Protein AF-A0A1F2U521-F1 (afdb_monomer)

Nearest PDB structures (foldseek):
  1t6a-assembly1_A  TM=4.189E-01  e=3.186E+00  Geobacillus stearothermophilus
  5tik-assembly3_C  TM=4.022E-01  e=2.322E+00  Plasmodium falciparum 3D7
  4c8s-assembly1_B  TM=4.760E-01  e=3.852E+00  Saccharomyces cerevisiae
  7pi3-assembly2_H  TM=3.716E-01  e=5.286E+00  Plasmodium falciparum 3D7

Mean predicted aligned error: 13.32 Å

Solvent-accessible surface area (backbone atoms only — not comparable to full-atom values): 5139 Å² total; per-residue (Å²): 113,74,66,64,52,50,52,51,51,52,51,52,53,50,53,52,53,51,53,52,52,52,55,54,60,55,58,77,74,62,66,66,67,44,79,50,80,78,42,73,54,71,61,99,51,45,32,38,38,29,47,26,29,44,80,92,45,80,34,66,46,52,28,35,55,54,97,91,39,81,42,80,66,79,71,97,63,83,82,76,80,81,81,128

Radius of gyration: 24.06 Å; Cα contacts (8 Å, |Δi|>4): 85; chains: 1; bounding box: 56×17×64 Å

Foldseek 3Di:
DVVVVVVVVVVVVVVVVVVVVVVVVVVVPPQDWAADDFDWADDPFKTWTFGTDRVPRTDTFIWTQDPNDTDTDDDPDDPDPPDD

Structure (mmCIF, N/CA/C/O backbone):
data_AF-A0A1F2U521-F1
#
_entry.id   AF-A0A1F2U521-F1
#
loop_
_atom_site.group_PDB
_atom_site.id
_atom_site.type_symbol
_atom_site.label_atom_id
_atom_site.label_alt_id
_atom_site.label_comp_id
_atom_site.label_asym_id
_atom_site.label_entity_id
_atom_site.label_seq_id
_atom_site.pdbx_PDB_ins_code
_atom_site.Cartn_x
_atom_site.Cartn_y
_atom_site.Cartn_z
_atom_site.occupancy
_atom_site.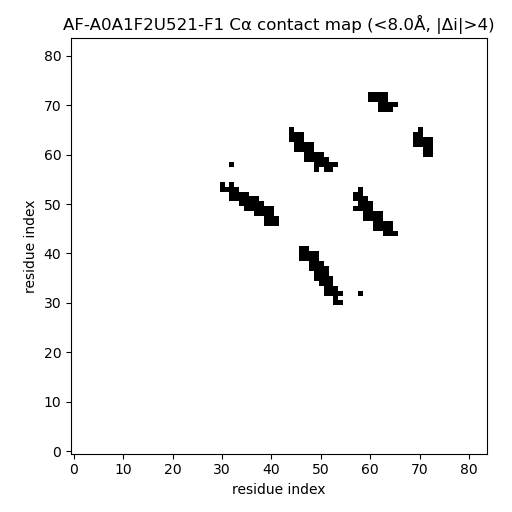B_iso_or_equiv
_atom_site.auth_seq_id
_atom_site.auth_comp_id
_atom_site.auth_asym_id
_atom_site.auth_atom_id
_atom_site.pdbx_PDB_model_num
ATOM 1 N N . MET A 1 1 ? 41.388 -2.303 -44.957 1.00 59.31 1 MET A N 1
ATOM 2 C CA . MET A 1 1 ? 40.121 -1.553 -44.750 1.00 59.31 1 MET A CA 1
ATOM 3 C C . MET A 1 1 ? 38.938 -2.425 -44.303 1.00 59.31 1 MET A C 1
ATOM 5 O O . MET A 1 1 ? 38.216 -1.997 -43.415 1.00 59.31 1 MET A O 1
ATOM 9 N N . LYS A 1 2 ? 38.743 -3.652 -44.823 1.00 58.69 2 LYS A N 1
ATOM 10 C CA . LYS A 1 2 ? 37.599 -4.523 -44.452 1.00 58.69 2 LYS A CA 1
ATOM 11 C C . LYS A 1 2 ? 37.535 -4.942 -42.968 1.00 58.69 2 LYS A C 1
ATOM 13 O O . LYS A 1 2 ? 36.444 -5.115 -42.444 1.00 58.69 2 LYS A O 1
ATOM 18 N N . LEU A 1 3 ? 38.677 -5.092 -42.287 1.00 64.06 3 LEU A N 1
ATOM 19 C CA . LEU A 1 3 ? 38.721 -5.516 -40.878 1.00 64.06 3 LEU A CA 1
ATOM 20 C C . LEU A 1 3 ? 38.308 -4.384 -39.916 1.00 64.06 3 LEU A C 1
ATOM 22 O O . LEU A 1 3 ? 37.450 -4.586 -39.068 1.00 64.06 3 LEU A O 1
ATOM 26 N N . ALA A 1 4 ? 38.823 -3.166 -40.124 1.00 68.19 4 ALA A N 1
ATOM 27 C CA . ALA A 1 4 ? 38.442 -1.979 -39.350 1.00 68.19 4 ALA A CA 1
ATOM 28 C C . ALA A 1 4 ? 36.947 -1.637 -39.494 1.00 68.19 4 ALA A C 1
ATOM 30 O O . ALA A 1 4 ? 36.292 -1.304 -38.513 1.00 68.19 4 ALA A O 1
ATOM 31 N N . PHE A 1 5 ? 36.390 -1.802 -40.699 1.00 74.56 5 PHE A N 1
ATOM 32 C CA . PHE A 1 5 ? 34.963 -1.596 -40.960 1.00 74.56 5 PHE A CA 1
ATOM 33 C C . PHE A 1 5 ? 34.073 -2.609 -40.222 1.00 74.56 5 PHE A C 1
ATOM 35 O O . PHE A 1 5 ? 33.031 -2.241 -39.686 1.00 74.56 5 PHE A O 1
ATOM 42 N N . ARG A 1 6 ? 34.508 -3.874 -40.123 1.00 73.12 6 ARG A N 1
ATOM 43 C CA . ARG A 1 6 ? 33.802 -4.903 -39.341 1.00 73.12 6 ARG A CA 1
ATOM 44 C C . ARG A 1 6 ? 33.806 -4.581 -37.848 1.00 73.12 6 ARG A C 1
ATOM 46 O O . ARG A 1 6 ? 32.761 -4.689 -37.226 1.00 73.12 6 ARG A O 1
ATOM 53 N N . HIS A 1 7 ? 34.931 -4.134 -37.288 1.00 78.06 7 HIS A N 1
ATOM 54 C CA . HIS A 1 7 ? 34.993 -3.737 -35.876 1.00 78.06 7 HIS A CA 1
ATOM 55 C C . HIS A 1 7 ? 34.159 -2.484 -35.571 1.00 78.06 7 HIS A C 1
ATOM 57 O O . HIS A 1 7 ? 33.517 -2.429 -34.525 1.00 78.06 7 HIS A O 1
ATOM 63 N N . LEU A 1 8 ? 34.102 -1.523 -36.499 1.00 83.88 8 LEU A N 1
ATOM 64 C CA . LEU A 1 8 ? 33.218 -0.354 -36.412 1.00 83.88 8 LEU A CA 1
ATOM 65 C C . LEU A 1 8 ? 31.736 -0.750 -36.405 1.00 83.88 8 LEU A C 1
ATOM 67 O O . LEU A 1 8 ? 30.977 -0.264 -35.570 1.00 83.88 8 LEU A O 1
ATOM 71 N N . LEU A 1 9 ? 31.337 -1.670 -37.286 1.00 84.94 9 LEU A N 1
ATOM 72 C CA . LEU A 1 9 ? 29.979 -2.219 -37.320 1.00 84.94 9 LEU A CA 1
ATOM 73 C C . LEU A 1 9 ? 29.625 -2.945 -36.020 1.00 84.94 9 LEU A C 1
ATOM 75 O O . LEU A 1 9 ? 28.575 -2.679 -35.438 1.00 84.94 9 LEU A O 1
ATOM 79 N N . THR A 1 10 ? 30.506 -3.820 -35.530 1.00 86.19 10 THR A N 1
ATOM 80 C CA . THR A 1 10 ? 30.267 -4.553 -34.280 1.00 86.19 10 THR A CA 1
ATOM 81 C C . THR A 1 10 ? 30.173 -3.606 -33.085 1.00 86.19 10 THR A C 1
ATOM 83 O O . THR A 1 10 ? 29.270 -3.753 -32.264 1.00 86.19 10 THR A O 1
ATOM 86 N N . GLY A 1 11 ? 31.057 -2.607 -33.004 1.00 90.31 11 GLY A N 1
ATOM 87 C CA . GLY A 1 11 ? 31.023 -1.593 -31.950 1.00 90.31 11 GLY A CA 1
ATOM 88 C C . GLY A 1 11 ? 29.736 -0.768 -31.981 1.00 90.31 11 GLY A C 1
ATOM 89 O O . GLY A 1 11 ? 29.107 -0.579 -30.943 1.00 90.31 11 GLY A O 1
ATOM 90 N N . GLY A 1 12 ? 29.294 -0.351 -33.171 1.00 91.62 12 GLY A N 1
ATOM 91 C CA . GLY A 1 12 ? 28.037 0.380 -33.343 1.00 91.62 12 GLY A CA 1
ATOM 92 C C . GLY A 1 12 ? 26.820 -0.421 -32.877 1.00 91.62 12 GLY A C 1
ATOM 93 O O . GLY A 1 12 ? 26.013 0.084 -32.098 1.00 91.62 12 GLY A O 1
ATOM 94 N N . VAL A 1 13 ? 26.718 -1.691 -33.281 1.00 93.38 13 VAL A N 1
ATOM 95 C CA . VAL A 1 13 ? 25.630 -2.584 -32.842 1.00 93.38 13 VAL A CA 1
ATOM 96 C C . VAL A 1 13 ? 25.653 -2.782 -31.326 1.00 93.38 13 VAL A C 1
ATOM 98 O O . VAL A 1 13 ? 24.602 -2.758 -30.688 1.00 93.38 13 VAL A O 1
ATOM 101 N N . PHE A 1 14 ? 26.838 -2.927 -30.731 1.00 93.06 14 PHE A N 1
ATOM 102 C CA . PHE A 1 14 ? 26.978 -3.118 -29.289 1.00 93.06 14 PHE A CA 1
ATOM 103 C C . PHE A 1 14 ? 26.525 -1.888 -28.491 1.00 93.06 14 PHE A C 1
ATOM 105 O O . PHE A 1 14 ? 25.812 -2.022 -27.498 1.00 93.06 14 PHE A O 1
ATOM 112 N N . ILE A 1 15 ? 26.872 -0.683 -28.953 1.00 93.44 15 ILE A N 1
ATOM 113 C CA . ILE A 1 15 ? 26.427 0.571 -28.330 1.00 93.44 15 ILE A CA 1
ATOM 114 C C . ILE A 1 15 ? 24.904 0.711 -28.426 1.00 93.44 15 ILE A C 1
ATOM 116 O O . ILE A 1 15 ? 24.257 1.039 -27.433 1.00 93.44 15 ILE A O 1
ATOM 120 N N . ILE A 1 16 ? 24.315 0.413 -29.587 1.00 93.38 16 ILE A N 1
ATOM 121 C CA . ILE A 1 16 ? 22.856 0.458 -29.767 1.00 93.38 16 ILE A CA 1
ATOM 122 C C . ILE A 1 16 ? 22.162 -0.542 -28.830 1.00 93.38 16 ILE A C 1
ATOM 124 O O . ILE A 1 16 ? 21.170 -0.194 -28.192 1.00 93.38 16 ILE A O 1
ATOM 128 N N . ALA A 1 17 ? 22.703 -1.755 -28.689 1.00 91.50 17 ALA A N 1
ATOM 129 C CA . ALA A 1 17 ? 22.164 -2.762 -27.777 1.00 91.50 17 ALA A CA 1
ATOM 130 C C . ALA A 1 17 ? 22.239 -2.319 -26.304 1.00 91.50 17 ALA A C 1
ATOM 132 O O . ALA A 1 17 ? 21.269 -2.488 -25.564 1.00 91.50 17 ALA A O 1
ATOM 133 N N . LEU A 1 18 ? 23.351 -1.702 -25.887 1.00 90.38 18 LEU A N 1
ATOM 134 C CA . LEU A 1 18 ? 23.498 -1.147 -24.537 1.00 90.38 18 LEU A CA 1
ATOM 135 C C . LEU A 1 18 ? 22.496 -0.019 -24.265 1.00 90.38 18 LEU A C 1
ATOM 137 O O . LEU A 1 18 ? 21.880 0.007 -23.200 1.00 90.38 18 LEU A O 1
ATOM 141 N N . LEU A 1 19 ? 22.294 0.882 -25.228 1.00 90.12 19 LEU A N 1
ATOM 142 C CA . LEU A 1 19 ? 21.317 1.967 -25.106 1.00 90.12 19 LEU A CA 1
ATOM 143 C C . LEU A 1 19 ? 19.881 1.434 -25.022 1.00 90.12 19 LEU A C 1
ATOM 145 O O . LEU A 1 19 ? 19.103 1.911 -24.197 1.00 90.12 19 LEU A O 1
ATOM 149 N N . ALA A 1 20 ? 19.541 0.416 -25.815 1.00 86.94 20 ALA A N 1
ATOM 150 C CA . ALA A 1 20 ? 18.230 -0.227 -25.760 1.00 86.94 20 ALA A CA 1
ATOM 151 C C . ALA A 1 20 ? 17.980 -0.916 -24.406 1.00 86.94 20 ALA A C 1
ATOM 153 O O . ALA A 1 20 ? 16.906 -0.762 -23.822 1.00 86.94 20 ALA A O 1
ATOM 154 N N . ALA A 1 21 ? 18.980 -1.623 -23.868 1.00 84.00 21 ALA A N 1
ATOM 155 C CA . ALA A 1 21 ? 18.890 -2.264 -22.556 1.00 84.00 21 ALA A CA 1
ATOM 156 C C . ALA A 1 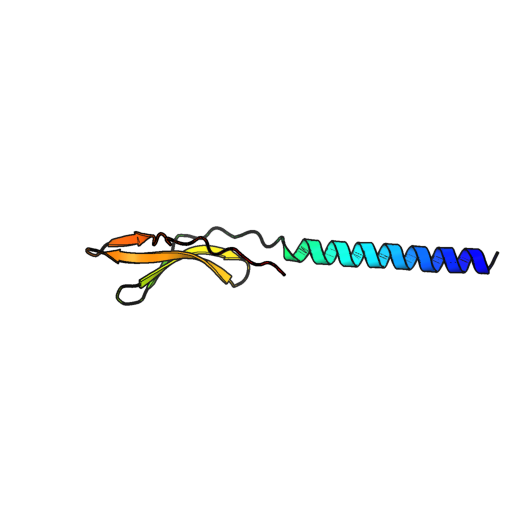21 ? 18.742 -1.238 -21.419 1.00 84.00 21 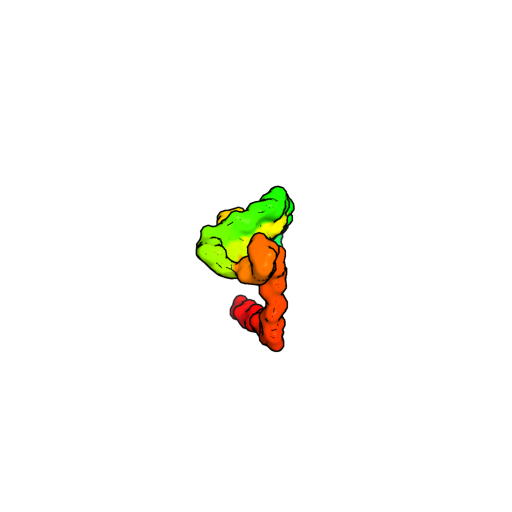ALA A C 1
ATOM 158 O O . ALA A 1 21 ? 17.906 -1.414 -20.529 1.00 84.00 21 ALA A O 1
ATOM 159 N N . ALA A 1 22 ? 19.503 -0.141 -21.473 1.00 81.06 22 ALA A N 1
ATOM 160 C CA . ALA A 1 22 ? 19.390 0.948 -20.508 1.00 81.06 22 ALA A CA 1
ATOM 161 C C . ALA A 1 22 ? 17.998 1.599 -20.559 1.00 81.06 22 ALA A C 1
ATOM 163 O O . ALA A 1 22 ? 17.356 1.751 -19.519 1.00 81.06 22 ALA A O 1
ATOM 164 N N . ALA A 1 23 ? 17.490 1.914 -21.756 1.00 80.00 23 ALA A N 1
ATOM 165 C CA . ALA A 1 23 ? 16.159 2.491 -21.937 1.00 80.00 23 ALA A CA 1
ATOM 166 C C . ALA A 1 23 ? 15.049 1.586 -21.374 1.00 80.00 23 ALA A C 1
ATOM 168 O O . ALA A 1 23 ? 14.142 2.077 -20.702 1.00 80.00 23 ALA A O 1
ATOM 169 N N . TRP A 1 24 ? 15.146 0.266 -21.567 1.00 75.00 24 TRP A N 1
ATOM 170 C CA . TRP A 1 24 ? 14.181 -0.685 -21.011 1.00 75.00 24 TRP A CA 1
ATOM 171 C C . TRP A 1 24 ? 14.192 -0.694 -19.476 1.00 75.00 24 TRP A C 1
ATOM 173 O O . TRP A 1 24 ? 13.131 -0.654 -18.849 1.00 75.00 24 TRP A O 1
ATOM 183 N N . GLY A 1 25 ? 15.378 -0.671 -18.859 1.00 67.69 25 GLY A N 1
ATOM 184 C CA . GLY A 1 25 ? 15.523 -0.598 -17.401 1.00 67.69 25 GLY A CA 1
ATOM 185 C C . GLY A 1 25 ? 14.881 0.656 -16.795 1.00 67.69 25 GLY A C 1
ATOM 186 O O . GLY A 1 25 ? 14.222 0.572 -15.759 1.00 67.69 25 GLY A O 1
ATOM 187 N N . TYR A 1 26 ? 14.976 1.805 -17.476 1.00 62.16 26 TYR A N 1
ATOM 188 C CA . TYR A 1 26 ? 14.330 3.044 -17.021 1.00 62.16 26 TYR A CA 1
ATOM 189 C C . TYR A 1 26 ? 12.796 2.954 -17.001 1.00 62.16 26 TYR A C 1
ATOM 191 O O . TYR A 1 26 ? 12.167 3.525 -16.110 1.00 62.16 26 TYR A O 1
ATOM 199 N N . THR A 1 27 ? 12.171 2.205 -17.917 1.00 58.09 27 THR A N 1
ATOM 200 C CA . THR A 1 27 ? 10.696 2.093 -17.961 1.00 58.09 27 THR A CA 1
ATOM 201 C C . THR A 1 27 ? 10.103 1.355 -16.761 1.00 58.09 27 THR A C 1
ATOM 203 O O . THR A 1 27 ? 8.978 1.643 -16.355 1.00 58.09 27 THR A O 1
ATOM 206 N N . GLN A 1 28 ? 10.871 0.465 -16.125 1.00 60.91 28 GLN A N 1
ATOM 207 C CA . GLN A 1 28 ? 10.404 -0.315 -14.975 1.00 60.91 28 GLN A CA 1
ATOM 208 C C . GLN A 1 28 ? 10.219 0.535 -13.703 1.00 60.91 28 GLN A C 1
ATOM 210 O O . GLN A 1 28 ? 9.460 0.156 -12.811 1.00 60.91 28 GLN A O 1
ATOM 215 N N . GLY A 1 29 ? 10.869 1.701 -13.615 1.00 55.28 29 GLY A N 1
ATOM 216 C CA . GLY A 1 29 ? 10.757 2.621 -12.477 1.00 55.28 29 GLY A CA 1
ATOM 217 C C . GLY A 1 29 ? 9.698 3.719 -12.630 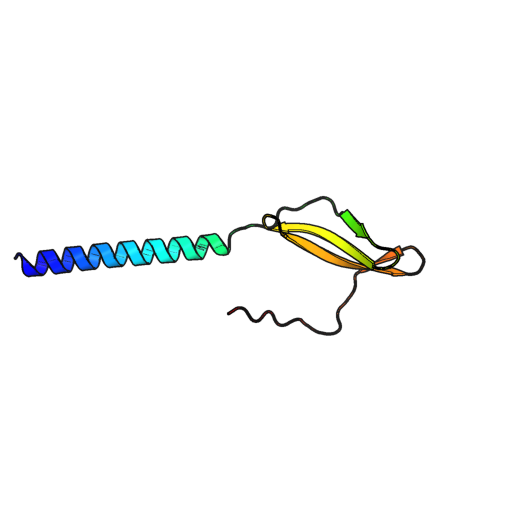1.00 55.28 29 GLY A C 1
ATOM 218 O O . GLY A 1 29 ? 9.407 4.410 -11.655 1.00 55.28 29 GLY A O 1
ATOM 219 N N . LEU A 1 30 ? 9.121 3.894 -13.824 1.00 56.31 30 LEU A N 1
ATOM 220 C CA . LEU A 1 30 ? 8.360 5.096 -14.196 1.00 56.31 30 LEU A CA 1
ATOM 221 C C . LEU A 1 30 ? 6.836 4.973 -14.059 1.00 56.31 30 LEU A C 1
ATOM 223 O O . LEU A 1 30 ? 6.116 5.884 -14.466 1.00 56.31 30 LEU A O 1
ATOM 227 N N . VAL A 1 31 ? 6.310 3.895 -13.469 1.00 62.31 31 VAL A N 1
ATOM 228 C CA . VAL A 1 31 ? 4.865 3.819 -13.195 1.00 62.31 31 VAL A CA 1
ATOM 229 C C . VAL A 1 31 ? 4.544 4.727 -12.007 1.00 62.31 31 VAL A C 1
ATOM 231 O O . VAL A 1 31 ? 4.619 4.323 -10.842 1.00 62.31 31 VAL A O 1
ATOM 234 N N . ALA A 1 32 ? 4.234 5.984 -12.321 1.00 65.56 32 ALA A N 1
ATOM 235 C CA . ALA A 1 32 ? 3.782 6.980 -11.366 1.00 65.56 32 ALA A CA 1
ATOM 236 C C . ALA A 1 32 ? 2.525 6.475 -10.644 1.00 65.56 32 ALA A C 1
ATOM 238 O O . ALA A 1 32 ? 1.607 5.939 -11.268 1.00 65.56 32 ALA A O 1
ATOM 239 N N . THR A 1 33 ? 2.497 6.627 -9.319 1.00 71.81 33 THR A N 1
ATOM 240 C CA . THR A 1 33 ? 1.309 6.297 -8.531 1.00 71.81 33 THR A CA 1
ATOM 241 C C . THR A 1 33 ? 0.199 7.272 -8.908 1.00 71.81 33 THR A C 1
ATOM 243 O O . THR A 1 33 ? 0.366 8.479 -8.741 1.00 71.81 33 THR A O 1
ATOM 246 N N . GLN A 1 34 ? -0.924 6.760 -9.406 1.00 80.25 34 GLN A N 1
ATOM 247 C CA . 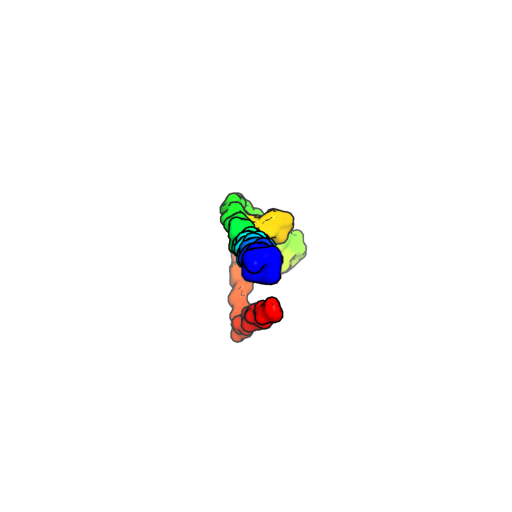GLN A 1 34 ? -2.096 7.588 -9.675 1.00 80.25 34 GLN A CA 1
ATOM 248 C C . GLN A 1 34 ? -2.852 7.822 -8.361 1.00 80.25 34 GLN A C 1
ATOM 250 O O . GLN A 1 34 ? -3.169 6.833 -7.689 1.00 80.25 34 GLN A O 1
ATOM 255 N N . PRO A 1 35 ? -3.117 9.084 -7.971 1.00 79.25 35 PRO A N 1
ATOM 256 C CA . PRO A 1 35 ? -3.955 9.388 -6.820 1.00 79.25 35 PRO A CA 1
ATOM 257 C C . PRO A 1 35 ? -5.375 8.891 -7.069 1.00 79.25 35 PRO A C 1
ATOM 259 O O . PRO A 1 35 ? -5.896 9.018 -8.177 1.00 79.25 35 PRO A O 1
ATOM 262 N N . ILE A 1 36 ? -6.008 8.359 -6.033 1.00 82.06 36 ILE A N 1
ATOM 263 C CA . ILE A 1 36 ? -7.427 8.003 -6.062 1.00 82.06 36 ILE A CA 1
ATOM 264 C C . ILE A 1 36 ? -8.114 8.563 -4.822 1.00 82.06 36 ILE A C 1
ATOM 266 O O . ILE A 1 36 ? -7.452 8.923 -3.846 1.00 82.06 36 ILE A O 1
ATOM 270 N N . GLU A 1 37 ? -9.443 8.584 -4.835 1.00 84.00 37 GLU A N 1
ATOM 271 C CA . GLU A 1 37 ? -10.205 8.897 -3.633 1.00 84.00 37 GLU A CA 1
ATOM 272 C C . GLU A 1 37 ? -10.001 7.801 -2.567 1.00 84.00 37 GLU A C 1
ATOM 274 O O . GLU A 1 37 ? -10.146 6.609 -2.882 1.00 84.00 37 GLU A O 1
ATOM 279 N N . PRO A 1 38 ? -9.647 8.169 -1.319 1.00 78.44 38 PRO A N 1
ATOM 280 C CA . PRO A 1 38 ? -9.348 7.202 -0.277 1.00 78.44 38 PRO A CA 1
ATOM 281 C C . PRO A 1 38 ? -10.492 6.217 -0.051 1.00 78.44 38 PRO A C 1
ATOM 283 O O . PRO A 1 38 ? -11.565 6.582 0.420 1.00 78.44 38 PRO A O 1
ATOM 286 N N . THR A 1 39 ? -10.243 4.944 -0.346 1.00 77.94 39 THR A N 1
ATOM 287 C CA . THR A 1 39 ? -11.238 3.875 -0.188 1.00 77.94 39 THR A CA 1
ATOM 288 C C . THR A 1 39 ? -10.715 2.834 0.791 1.00 77.94 39 THR A C 1
ATOM 290 O O . THR A 1 39 ? -9.588 2.356 0.650 1.00 77.94 39 THR A O 1
ATOM 293 N N . VAL A 1 40 ? -11.522 2.479 1.794 1.00 77.44 40 VA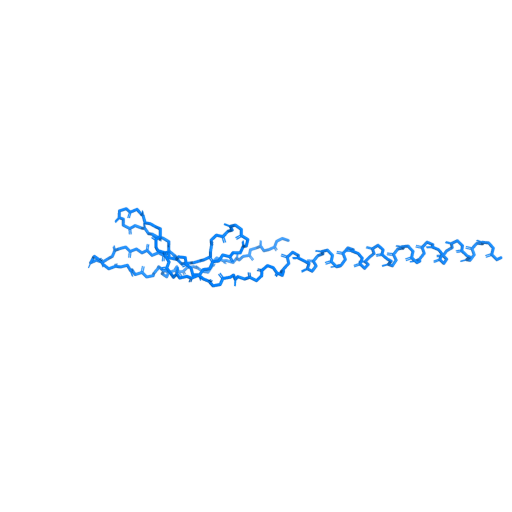L A N 1
ATOM 294 C CA . VAL A 1 40 ? -11.184 1.430 2.767 1.00 77.44 40 VAL A CA 1
ATOM 295 C C . VAL A 1 40 ? -11.748 0.094 2.289 1.00 77.44 40 VAL A C 1
ATOM 297 O O . VAL A 1 40 ? -12.959 -0.063 2.165 1.00 77.44 40 VAL A O 1
ATOM 300 N N . LEU A 1 41 ? -10.869 -0.878 2.053 1.00 74.50 41 LEU A N 1
ATOM 301 C CA . LEU A 1 41 ? -11.224 -2.281 1.831 1.00 74.50 41 LEU A CA 1
ATOM 302 C C . LEU A 1 41 ? -11.206 -2.988 3.195 1.00 74.50 41 LEU A C 1
ATOM 304 O O . LEU A 1 41 ? -10.136 -3.065 3.793 1.00 74.50 41 LEU A O 1
ATOM 308 N N . SER A 1 42 ? -12.344 -3.447 3.728 1.00 74.19 42 SER A N 1
ATOM 309 C CA . SER A 1 42 ? -12.453 -3.897 5.134 1.00 74.19 42 SER A CA 1
ATOM 310 C C . SER A 1 42 ? -12.959 -5.332 5.331 1.00 74.19 42 SER A C 1
ATOM 312 O O . SER A 1 42 ? -13.838 -5.793 4.606 1.00 74.19 42 SER A O 1
ATOM 314 N N . GLY A 1 43 ? -12.453 -5.986 6.384 1.00 72.88 43 GLY A N 1
ATOM 315 C CA . GLY A 1 43 ? -13.097 -7.073 7.136 1.00 72.88 43 GLY A CA 1
ATOM 316 C C . GLY A 1 43 ? -13.708 -6.549 8.448 1.00 72.88 43 GLY A C 1
ATOM 317 O O . GLY A 1 43 ? -13.904 -5.343 8.582 1.00 72.88 43 GLY A O 1
ATOM 318 N N . ALA A 1 44 ? -14.006 -7.422 9.422 1.00 76.31 44 ALA A N 1
ATOM 319 C CA . ALA A 1 44 ? -14.682 -7.016 10.667 1.00 76.31 44 ALA A CA 1
ATOM 320 C C . ALA A 1 44 ? -13.919 -5.920 11.449 1.00 76.31 44 ALA A C 1
ATOM 322 O O . ALA A 1 44 ? -14.524 -4.913 11.814 1.00 76.31 44 ALA A O 1
ATOM 323 N N . ASP A 1 45 ? -12.594 -6.067 11.601 1.00 84.69 45 ASP A N 1
ATOM 324 C CA . ASP A 1 45 ? -11.762 -5.165 12.423 1.00 84.69 45 ASP A CA 1
ATOM 325 C C . ASP A 1 45 ? -10.473 -4.668 11.737 1.00 84.69 45 ASP A C 1
ATOM 327 O O . ASP A 1 45 ? -9.758 -3.823 12.278 1.00 84.69 45 ASP A O 1
ATOM 331 N N . ILE A 1 46 ? -10.165 -5.160 10.532 1.00 91.19 46 ILE A N 1
ATOM 332 C CA . ILE A 1 46 ? -8.949 -4.822 9.773 1.00 91.19 46 ILE A CA 1
ATOM 333 C C . ILE A 1 46 ? -9.355 -4.326 8.389 1.00 91.19 46 ILE A C 1
ATOM 335 O O . ILE A 1 46 ? -10.248 -4.895 7.760 1.00 91.19 46 ILE A O 1
ATOM 339 N N . GLY A 1 47 ? -8.679 -3.295 7.893 1.00 91.31 47 GLY A N 1
ATOM 340 C CA . GLY A 1 47 ? -8.859 -2.821 6.531 1.00 91.31 47 GLY A CA 1
ATOM 341 C C . GLY A 1 47 ? -7.583 -2.281 5.899 1.00 91.31 47 GLY A C 1
ATOM 342 O O . GLY A 1 47 ? -6.541 -2.143 6.539 1.00 91.31 47 GLY A O 1
ATOM 343 N N . PHE A 1 48 ? -7.682 -1.957 4.618 1.00 92.19 48 PHE A N 1
ATOM 344 C CA . PHE A 1 48 ? -6.638 -1.306 3.841 1.00 92.19 48 PHE A CA 1
ATOM 345 C C . PHE A 1 48 ? -7.200 -0.026 3.232 1.00 92.19 48 PHE A C 1
ATOM 347 O O . PHE A 1 48 ? -8.139 -0.078 2.437 1.00 92.19 48 PHE A O 1
ATOM 354 N N . ARG A 1 49 ? -6.651 1.127 3.620 1.00 91.94 49 ARG A N 1
ATOM 355 C CA . ARG A 1 49 ? -7.028 2.430 3.072 1.00 91.94 49 ARG A CA 1
ATOM 356 C C . ARG A 1 49 ? -6.139 2.729 1.874 1.00 91.94 49 ARG A C 1
ATOM 358 O O . ARG A 1 49 ? -4.956 3.026 2.025 1.00 91.94 49 ARG A O 1
ATOM 365 N N . MET A 1 50 ? -6.712 2.608 0.686 1.00 91.62 50 MET A N 1
ATOM 366 C CA . MET A 1 50 ? -6.017 2.823 -0.577 1.00 91.62 50 MET A CA 1
ATOM 367 C C . MET A 1 50 ? -5.964 4.319 -0.896 1.00 91.62 50 MET A C 1
ATOM 369 O O . MET A 1 50 ? -7.002 4.967 -0.902 1.00 91.62 50 MET A O 1
ATOM 373 N N . HIS A 1 51 ? -4.773 4.841 -1.184 1.00 90.06 51 HIS A N 1
ATOM 374 C CA . HIS A 1 51 ? -4.522 6.246 -1.550 1.00 90.06 51 HIS A CA 1
ATOM 375 C C . HIS A 1 51 ? -4.087 6.402 -3.013 1.00 90.06 51 HIS A C 1
ATOM 377 O O . HIS A 1 51 ? -4.060 7.505 -3.556 1.00 90.06 51 HIS A O 1
ATOM 383 N N . GLY A 1 52 ? -3.734 5.296 -3.669 1.00 86.31 52 GLY A N 1
ATOM 384 C CA . GLY A 1 52 ? -3.380 5.294 -5.078 1.00 86.31 52 GLY A CA 1
ATOM 385 C C . GLY A 1 52 ? -3.256 3.900 -5.670 1.00 86.31 52 GLY A C 1
ATOM 386 O O . GLY A 1 52 ? -3.466 2.885 -5.001 1.00 86.31 52 GLY A O 1
ATOM 387 N N . ARG A 1 53 ? -2.859 3.855 -6.938 1.00 86.50 53 ARG A N 1
ATOM 388 C CA . ARG A 1 53 ? -2.525 2.619 -7.657 1.00 86.50 53 ARG A CA 1
ATOM 389 C C . ARG A 1 53 ? -1.214 2.771 -8.414 1.00 86.50 53 ARG A C 1
ATOM 391 O O . ARG A 1 53 ? -0.918 3.845 -8.937 1.00 86.50 53 ARG A O 1
ATOM 398 N N . ARG A 1 54 ? -0.436 1.690 -8.488 1.00 82.19 54 ARG A N 1
ATOM 399 C CA . ARG A 1 54 ? 0.746 1.565 -9.352 1.00 82.19 54 ARG A CA 1
ATOM 400 C C . ARG A 1 54 ? 0.508 0.406 -10.317 1.00 82.19 54 ARG A C 1
ATOM 402 O O . ARG A 1 54 ? 0.694 -0.751 -9.947 1.00 82.19 54 ARG A O 1
ATOM 409 N N . GLY A 1 55 ? 0.071 0.720 -11.536 1.00 84.12 55 GLY A N 1
ATOM 410 C CA . GLY A 1 55 ? -0.516 -0.290 -12.420 1.00 84.12 55 GLY A CA 1
ATOM 411 C C . GLY A 1 55 ? -1.740 -0.909 -11.740 1.00 84.12 55 GLY A C 1
ATOM 412 O O . GLY A 1 55 ? -2.573 -0.181 -11.200 1.00 84.12 55 GLY A O 1
ATOM 413 N N . ASP A 1 56 ? -1.794 -2.237 -11.666 1.00 82.75 56 ASP A N 1
ATOM 414 C CA . ASP A 1 56 ? -2.885 -2.953 -10.989 1.00 82.75 56 ASP A CA 1
ATOM 415 C C . ASP A 1 56 ? -2.717 -3.051 -9.464 1.00 82.75 56 ASP A C 1
ATOM 417 O O . ASP A 1 56 ? -3.671 -3.378 -8.751 1.00 82.75 56 ASP A O 1
ATOM 421 N N . ALA A 1 57 ? -1.529 -2.735 -8.938 1.00 86.06 57 ALA A N 1
ATOM 422 C CA . ALA A 1 57 ? -1.226 -2.886 -7.521 1.00 86.06 57 ALA A CA 1
ATOM 423 C C . ALA A 1 57 ? -1.798 -1.720 -6.685 1.00 86.06 57 ALA A C 1
ATOM 425 O O . ALA A 1 57 ? -1.454 -0.559 -6.949 1.00 86.06 57 ALA A O 1
ATOM 426 N N . PRO A 1 58 ? -2.627 -1.990 -5.656 1.00 86.81 58 PRO A N 1
ATOM 427 C CA . PRO A 1 58 ? -3.130 -0.959 -4.754 1.00 86.81 58 PRO A CA 1
ATOM 428 C C . PRO A 1 58 ? -2.007 -0.422 -3.858 1.00 86.81 58 PRO A C 1
ATOM 430 O O . PRO A 1 58 ? -1.174 -1.171 -3.346 1.00 86.81 58 PRO A O 1
ATOM 433 N N . VAL A 1 59 ? -1.994 0.893 -3.654 1.00 89.50 59 VAL A N 1
ATOM 434 C CA . VAL A 1 59 ? -1.037 1.606 -2.800 1.00 89.50 59 VAL A CA 1
ATOM 435 C C . VAL A 1 59 ? -1.819 2.304 -1.692 1.00 89.50 59 VAL A C 1
ATOM 437 O O . VAL A 1 59 ? -2.785 3.012 -1.965 1.00 89.50 59 VAL A O 1
ATOM 440 N N . GLY A 1 60 ? -1.426 2.102 -0.437 1.00 91.06 60 GLY A N 1
ATOM 441 C CA . GLY A 1 60 ? -2.207 2.545 0.715 1.00 91.06 60 GLY A CA 1
ATOM 442 C C . GLY A 1 60 ? -1.586 2.159 2.053 1.00 91.06 60 GLY A C 1
ATOM 443 O O . GLY A 1 60 ? -0.430 1.734 2.107 1.00 91.06 60 GLY A O 1
ATOM 444 N N . GLU A 1 61 ? -2.368 2.296 3.119 1.00 92.25 61 GLU A N 1
ATOM 445 C CA . GLU A 1 61 ? -1.982 1.973 4.496 1.00 92.25 61 GLU A CA 1
ATOM 446 C C . GLU A 1 61 ? -2.934 0.952 5.132 1.00 92.25 61 GLU A C 1
ATOM 448 O O . GLU A 1 61 ? -4.129 0.906 4.830 1.00 92.25 61 GLU A O 1
ATOM 453 N N . LEU A 1 62 ? -2.403 0.132 6.040 1.00 92.00 62 LEU A N 1
ATOM 454 C CA . LEU A 1 62 ? -3.219 -0.754 6.866 1.00 92.00 62 LEU A CA 1
ATOM 455 C C . LEU A 1 62 ? -3.920 0.063 7.954 1.00 92.00 62 LEU A C 1
ATOM 457 O O . LEU A 1 62 ? -3.312 0.928 8.587 1.00 92.00 62 LEU A O 1
ATOM 461 N N . VAL A 1 63 ? -5.201 -0.226 8.172 1.00 93.06 63 VAL A N 1
ATOM 462 C CA . VAL A 1 63 ? -6.033 0.411 9.195 1.00 93.06 63 VAL A CA 1
ATOM 463 C C . VAL A 1 63 ? -6.700 -0.643 10.074 1.00 93.06 63 VAL A C 1
ATOM 465 O O . VAL A 1 63 ? -7.024 -1.738 9.616 1.00 93.06 63 VAL A O 1
ATOM 468 N N . VAL A 1 64 ? -6.931 -0.300 11.336 1.00 93.31 64 VAL A N 1
ATOM 469 C CA . VAL A 1 64 ? -7.662 -1.130 12.303 1.00 93.31 64 VAL A CA 1
ATOM 470 C C . VAL A 1 64 ? -8.835 -0.357 12.873 1.00 93.31 64 VAL A C 1
ATOM 472 O O . VAL A 1 64 ? -8.768 0.870 13.020 1.00 93.31 64 VAL A O 1
ATOM 475 N N . ARG A 1 65 ? -9.924 -1.061 13.178 1.00 91.31 65 ARG A N 1
ATOM 476 C CA . ARG A 1 65 ? -11.091 -0.455 13.808 1.00 91.31 65 ARG A CA 1
ATOM 477 C C . ARG A 1 65 ? -10.906 -0.447 15.320 1.00 91.31 65 ARG A C 1
ATOM 479 O O . ARG A 1 65 ? -10.751 -1.491 15.937 1.00 91.31 65 ARG A O 1
ATOM 486 N N . VAL A 1 66 ? -10.922 0.740 15.914 1.00 90.38 66 VAL A N 1
ATOM 487 C CA . VAL A 1 66 ? -10.798 0.953 17.360 1.00 90.38 66 VAL A CA 1
ATOM 488 C C . VAL A 1 66 ? -11.876 1.949 17.762 1.00 90.38 66 VAL A C 1
ATOM 490 O O . VAL A 1 66 ? -11.949 3.033 17.182 1.00 90.38 66 VAL A O 1
ATOM 493 N N . ASP A 1 67 ? -12.739 1.569 18.704 1.00 90.88 67 ASP A N 1
ATOM 494 C CA . ASP A 1 67 ? -13.883 2.379 19.160 1.00 90.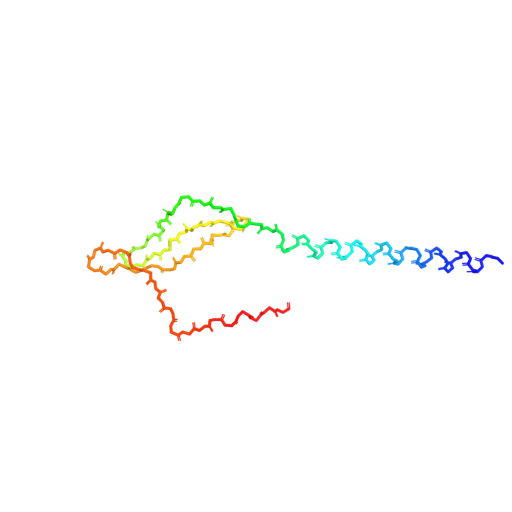88 67 ASP A CA 1
ATOM 495 C C . ASP A 1 67 ? -14.810 2.814 18.010 1.00 90.88 67 ASP A C 1
ATOM 497 O O . ASP A 1 67 ? -15.283 3.945 17.931 1.00 90.88 67 ASP A O 1
ATOM 501 N N . GLY A 1 68 ? -15.016 1.919 17.040 1.00 89.19 68 GLY A N 1
ATOM 502 C CA . GLY A 1 68 ? -15.829 2.192 15.856 1.00 89.19 68 GLY A CA 1
ATOM 503 C C . GLY A 1 68 ? -15.146 3.055 14.787 1.00 89.19 68 GLY A C 1
ATOM 504 O O . GLY A 1 68 ? -15.699 3.162 13.690 1.00 89.19 68 GLY A O 1
ATOM 505 N N . GLN A 1 69 ? -13.947 3.588 15.047 1.00 90.88 69 GLN A N 1
ATOM 506 C CA . GLN A 1 69 ? -13.183 4.440 14.132 1.00 90.88 69 GLN A CA 1
ATOM 507 C C . GLN A 1 69 ? -12.015 3.696 13.471 1.00 90.88 69 GLN A C 1
ATOM 509 O O . GLN A 1 69 ? -11.340 2.887 14.100 1.00 90.88 69 GLN A O 1
ATOM 514 N N . TRP A 1 70 ? -11.730 4.006 12.204 1.00 91.56 70 TRP A N 1
ATOM 515 C CA . TRP A 1 70 ? -10.589 3.443 11.472 1.00 91.56 70 TRP A CA 1
ATOM 516 C C . TRP A 1 70 ? -9.308 4.241 11.728 1.00 91.56 70 TRP A C 1
ATOM 518 O O . TRP A 1 70 ? -9.179 5.377 11.260 1.00 91.56 70 TRP A O 1
ATOM 528 N N . LYS A 1 71 ? -8.343 3.627 12.417 1.00 90.94 71 LYS A N 1
ATOM 529 C CA . LYS A 1 71 ? -7.042 4.220 12.759 1.00 90.94 71 LYS A CA 1
ATOM 530 C C . LYS A 1 71 ? -5.924 3.586 11.928 1.00 90.94 71 LYS A C 1
ATOM 532 O O . LYS A 1 71 ? -5.948 2.383 11.686 1.00 90.94 71 LYS A O 1
ATOM 537 N N . ALA A 1 72 ? -4.960 4.393 11.485 1.00 91.56 72 ALA A N 1
ATOM 538 C CA . ALA A 1 72 ? -3.792 3.913 10.745 1.00 91.56 72 ALA A CA 1
ATOM 539 C C . ALA A 1 72 ? -2.883 3.063 11.643 1.00 91.56 72 ALA A C 1
ATOM 541 O O . ALA A 1 72 ? -2.658 3.398 12.808 1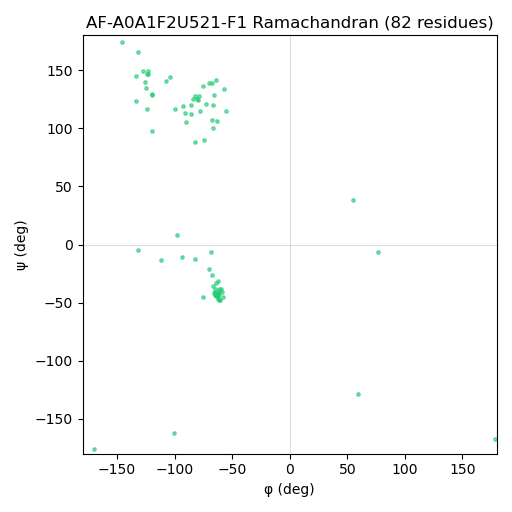.00 91.56 72 ALA A O 1
ATOM 542 N N . VAL A 1 73 ? -2.367 1.964 11.097 1.00 90.69 73 VAL A N 1
ATOM 543 C CA . VAL A 1 73 ? -1.431 1.083 11.796 1.00 90.69 73 VAL A CA 1
ATOM 544 C C . VAL A 1 73 ? -0.019 1.635 11.652 1.00 90.69 73 VAL A C 1
ATOM 546 O O . VAL A 1 73 ? 0.480 1.808 10.541 1.00 90.69 73 VAL A O 1
ATOM 549 N N . GLN A 1 74 ? 0.652 1.850 12.781 1.00 87.75 74 GLN A N 1
ATOM 550 C CA . GLN A 1 74 ? 2.078 2.148 12.806 1.00 87.75 74 GLN A CA 1
ATOM 551 C C . GLN A 1 74 ? 2.852 0.875 13.154 1.00 87.75 74 GLN A C 1
ATOM 553 O O . GLN A 1 74 ? 2.691 0.305 14.231 1.00 87.75 74 GLN A O 1
ATOM 558 N N . PHE A 1 75 ? 3.680 0.404 12.223 1.00 82.06 75 PHE A N 1
ATOM 559 C CA . PHE A 1 75 ? 4.523 -0.766 12.451 1.00 82.06 75 PHE A CA 1
ATOM 560 C C . PHE A 1 75 ? 5.744 -0.358 13.273 1.00 82.06 75 PHE A C 1
ATOM 562 O O . PHE A 1 75 ? 6.468 0.561 12.899 1.00 82.06 75 PHE A O 1
ATOM 569 N N . ALA A 1 76 ? 6.003 -1.067 14.374 1.00 79.12 76 ALA A N 1
ATOM 570 C CA . ALA A 1 76 ? 7.184 -0.846 15.216 1.00 79.12 76 ALA A CA 1
ATOM 571 C C . ALA A 1 76 ? 8.509 -1.236 14.525 1.00 79.12 76 ALA A C 1
ATOM 573 O O . ALA A 1 76 ? 9.587 -1.006 15.067 1.00 79.12 76 ALA A O 1
ATOM 574 N N . TYR A 1 77 ? 8.440 -1.834 13.333 1.00 72.00 77 TYR A N 1
ATOM 575 C CA . TYR A 1 77 ? 9.588 -2.260 12.548 1.00 72.00 77 TYR A CA 1
ATOM 576 C C . TYR A 1 77 ? 9.542 -1.646 11.147 1.00 72.00 77 TYR A C 1
ATOM 578 O O . TYR A 1 77 ? 8.524 -1.673 10.454 1.00 72.00 77 TYR A O 1
ATOM 586 N N . THR A 1 78 ? 10.684 -1.130 10.697 1.00 61.28 78 THR A N 1
ATOM 587 C CA . THR A 1 78 ? 10.877 -0.730 9.303 1.00 61.28 78 THR A CA 1
ATOM 588 C C . THR A 1 78 ? 11.115 -1.984 8.472 1.00 61.28 78 THR A C 1
ATOM 590 O O . THR A 1 78 ? 12.138 -2.653 8.624 1.00 61.28 78 THR A O 1
ATOM 593 N N . VAL A 1 79 ? 10.196 -2.303 7.558 1.00 65.44 79 VAL A N 1
ATOM 594 C CA . VAL A 1 79 ? 10.437 -3.331 6.537 1.00 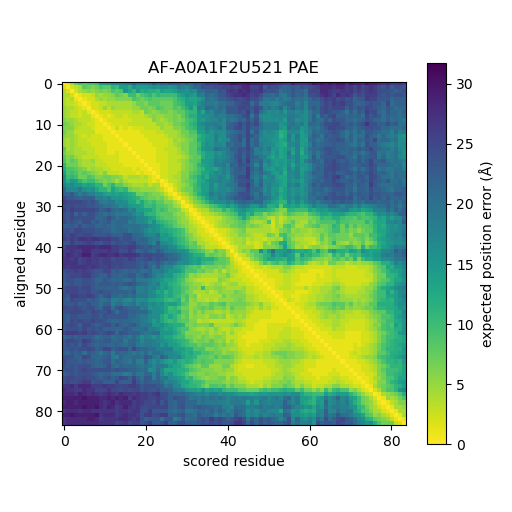65.44 79 VAL A CA 1
ATOM 595 C C . VAL A 1 79 ? 11.528 -2.807 5.603 1.00 65.44 79 VAL A C 1
ATOM 597 O O . VAL A 1 79 ? 11.275 -1.977 4.729 1.00 65.44 79 VAL A O 1
ATOM 600 N N . LYS A 1 80 ? 12.771 -3.261 5.798 1.00 64.75 80 LYS A N 1
ATOM 601 C CA . LYS A 1 80 ? 13.872 -2.949 4.885 1.00 64.75 80 LYS A CA 1
ATOM 602 C C . LYS A 1 80 ? 13.588 -3.648 3.560 1.00 64.75 80 LYS A C 1
ATOM 604 O O . LYS A 1 80 ? 13.689 -4.868 3.460 1.00 64.75 80 LYS A O 1
ATOM 609 N N . ARG A 1 81 ? 13.206 -2.873 2.544 1.00 62.31 81 ARG A N 1
ATOM 610 C CA . ARG A 1 81 ? 13.006 -3.381 1.186 1.00 62.31 81 ARG A CA 1
ATOM 611 C C . ARG A 1 81 ? 14.357 -3.891 0.673 1.00 62.31 81 ARG A C 1
ATOM 613 O O . ARG A 1 81 ? 15.255 -3.097 0.406 1.00 62.31 81 ARG A O 1
ATOM 620 N N . ILE A 1 82 ? 14.521 -5.210 0.597 1.00 67.19 82 ILE A N 1
ATOM 621 C CA . ILE A 1 82 ? 15.684 -5.830 -0.040 1.00 67.19 82 ILE A CA 1
ATOM 622 C C . ILE A 1 82 ? 15.384 -5.840 -1.536 1.00 67.19 82 ILE A C 1
ATOM 624 O O . ILE A 1 82 ? 14.753 -6.759 -2.050 1.00 67.19 82 ILE A O 1
ATOM 628 N N . THR A 1 83 ? 15.740 -4.759 -2.222 1.00 60.75 83 THR A N 1
ATOM 629 C CA . THR A 1 83 ? 15.728 -4.745 -3.686 1.00 60.75 83 THR A CA 1
ATOM 630 C C . THR A 1 83 ? 16.915 -5.591 -4.151 1.00 60.75 83 THR A C 1
ATOM 632 O O . THR A 1 83 ? 18.041 -5.319 -3.735 1.00 60.75 83 THR A O 1
ATOM 635 N N . LYS A 1 84 ? 16.649 -6.650 -4.922 1.00 47.84 84 LYS A N 1
ATOM 636 C CA . LYS A 1 84 ? 17.668 -7.482 -5.577 1.00 47.84 84 LYS A CA 1
ATOM 637 C C . LYS A 1 84 ? 18.072 -6.859 -6.907 1.00 47.84 84 LYS A C 1
ATOM 639 O O . LYS A 1 84 ? 17.166 -6.303 -7.566 1.00 47.84 84 LYS A O 1
#

Secondary structure (DSSP, 8-state):
-HHHHHHHHHHHHHHHHHHHHHHHHHHTT--PPEEEEEEEEE-SSEEEEEEEEETTEEEEEEEEEETTEEEEPPPSS-------

pLDDT: mean 80.11, std 11.84, range [47.84, 93.44]

Sequence (84 aa):
MKLAFRHLLTGGVFIIALLAAAAWGYTQGLVATQPIEPTVLSGADIGFRMHGRRGDAPVGELVVRVDGQWKAVQFAYTVKRITK